Protein AF-A0A2M7SH55-F1 (afdb_monomer)

pLDDT: mean 82.45, std 16.25, range [30.27, 95.44]

Structure (mmCIF, N/CA/C/O backbone):
data_AF-A0A2M7SH55-F1
#
_entry.id   AF-A0A2M7SH55-F1
#
loop_
_atom_site.group_PDB
_atom_site.id
_atom_site.type_symbol
_atom_site.label_atom_id
_atom_site.label_alt_id
_atom_site.label_comp_id
_atom_site.label_asym_id
_atom_site.label_entity_id
_atom_site.label_seq_id
_atom_site.pdbx_PDB_ins_code
_atom_site.Cartn_x
_atom_site.Cartn_y
_atom_site.Cartn_z
_atom_site.occupancy
_atom_site.B_iso_or_equiv
_atom_site.auth_seq_id
_atom_site.auth_comp_id
_atom_site.auth_asym_id
_atom_site.auth_atom_id
_atom_site.pdbx_PDB_model_num
ATOM 1 N N . MET A 1 1 ? -9.310 -33.642 50.044 1.00 36.56 1 MET A N 1
ATOM 2 C CA . MET A 1 1 ? -9.349 -32.184 49.790 1.00 36.56 1 MET A CA 1
ATOM 3 C C . MET A 1 1 ? -8.005 -31.743 49.228 1.00 36.56 1 MET A C 1
ATOM 5 O O . MET A 1 1 ? -7.035 -31.674 49.963 1.00 36.56 1 MET A O 1
ATOM 9 N N . CYS A 1 2 ? -7.938 -31.497 47.921 1.00 30.27 2 CYS A N 1
ATOM 10 C CA . CYS A 1 2 ? -6.852 -30.759 47.280 1.00 30.27 2 CYS A CA 1
ATOM 11 C C . CYS A 1 2 ? -7.523 -29.904 46.197 1.00 30.27 2 CYS A C 1
ATOM 13 O O . CYS A 1 2 ? -7.893 -30.395 45.134 1.00 30.27 2 CYS A O 1
ATOM 15 N N . LEU A 1 3 ? -7.835 -28.656 46.540 1.00 42.97 3 LEU A N 1
ATOM 16 C CA . LEU A 1 3 ? -8.410 -27.680 45.621 1.00 42.97 3 LEU A CA 1
ATOM 17 C C . LEU A 1 3 ? -7.267 -27.058 44.821 1.00 42.97 3 LEU A C 1
ATOM 19 O O . LEU A 1 3 ? -6.453 -26.342 45.395 1.00 42.97 3 LEU A O 1
ATOM 23 N N . ARG A 1 4 ? -7.223 -27.291 43.507 1.00 37.03 4 ARG A N 1
ATOM 24 C CA . ARG A 1 4 ? -6.492 -26.434 42.560 1.00 37.03 4 ARG A CA 1
ATOM 25 C C . ARG A 1 4 ? -7.191 -26.430 41.200 1.00 37.03 4 ARG A C 1
ATOM 27 O O . ARG A 1 4 ? -7.006 -27.303 40.365 1.00 37.03 4 ARG A O 1
ATOM 34 N N . THR A 1 5 ? -8.067 -25.436 41.069 1.00 35.59 5 THR A N 1
ATOM 35 C CA . THR A 1 5 ? -8.401 -24.668 39.860 1.00 35.59 5 THR A CA 1
ATOM 36 C C . THR A 1 5 ? -8.504 -25.425 38.530 1.00 35.59 5 THR A C 1
ATOM 38 O O . THR A 1 5 ? -7.515 -25.656 37.840 1.00 35.59 5 THR A O 1
ATOM 41 N N . ARG A 1 6 ? -9.753 -25.646 38.097 1.00 40.59 6 ARG A N 1
ATOM 42 C CA . ARG A 1 6 ? -10.126 -25.748 36.679 1.00 40.59 6 ARG A CA 1
ATOM 43 C C . ARG A 1 6 ? -9.674 -24.478 35.944 1.00 40.59 6 ARG A C 1
ATOM 45 O O . ARG A 1 6 ? -10.372 -23.469 35.982 1.00 40.59 6 ARG A O 1
ATOM 52 N N . SER A 1 7 ? -8.564 -24.526 35.222 1.00 38.50 7 SER A N 1
ATOM 53 C CA . SER A 1 7 ? -8.345 -23.649 34.070 1.00 38.50 7 SER A CA 1
ATOM 54 C C . SER A 1 7 ? -8.077 -24.534 32.855 1.00 38.50 7 SER A C 1
ATOM 56 O O . SER A 1 7 ? -7.267 -25.454 32.887 1.00 38.50 7 SER A O 1
ATOM 58 N N . ARG A 1 8 ? -8.913 -24.337 31.832 1.00 39.75 8 ARG A N 1
ATOM 59 C CA . ARG A 1 8 ? -9.089 -25.195 30.652 1.00 39.75 8 ARG A CA 1
ATOM 60 C C . ARG A 1 8 ? -7.743 -25.584 30.017 1.00 39.75 8 ARG A C 1
ATOM 62 O O . ARG A 1 8 ? -6.917 -24.691 29.824 1.00 39.75 8 ARG A O 1
ATOM 69 N N . PRO A 1 9 ? -7.538 -26.853 29.619 1.00 44.56 9 PRO A N 1
ATOM 70 C CA . PRO A 1 9 ? -6.351 -27.221 28.864 1.00 44.56 9 PRO A CA 1
ATOM 71 C C . PRO A 1 9 ? -6.351 -26.440 27.545 1.00 44.56 9 PRO A C 1
ATOM 73 O O . PRO A 1 9 ? -7.321 -26.466 26.783 1.00 44.56 9 PRO A O 1
ATOM 76 N N . SER A 1 10 ? -5.269 -25.700 27.299 1.00 49.38 10 SER A N 1
ATOM 77 C CA . SER A 1 10 ? -4.931 -25.176 25.978 1.00 49.38 10 SER A CA 1
ATOM 78 C C . SER A 1 10 ? -5.038 -26.320 24.972 1.00 49.38 10 SER A C 1
ATOM 80 O O . SER A 1 10 ? -4.441 -27.371 25.203 1.00 49.38 10 SER A O 1
ATOM 82 N N . ARG A 1 11 ? -5.828 -26.144 23.903 1.00 52.72 11 ARG A N 1
ATOM 83 C CA . ARG A 1 11 ? -6.035 -27.170 22.869 1.00 52.72 11 ARG A CA 1
ATOM 84 C C . ARG A 1 11 ? -4.679 -27.727 22.437 1.00 52.72 11 ARG A C 1
ATOM 86 O O . ARG A 1 11 ? -3.828 -26.977 21.968 1.00 52.72 11 ARG A O 1
ATOM 93 N N . VAL A 1 12 ? -4.488 -29.027 22.636 1.00 54.91 12 VAL A N 1
ATOM 94 C CA . VAL A 1 12 ? -3.338 -29.772 22.122 1.00 54.91 12 VAL A CA 1
ATOM 95 C C . VAL A 1 12 ? -3.261 -29.570 20.604 1.00 54.91 12 VAL A C 1
ATOM 97 O O . VAL A 1 12 ? -4.286 -29.710 19.930 1.00 54.91 12 VAL A O 1
ATOM 100 N N . PRO A 1 13 ? -2.096 -29.209 20.042 1.00 55.16 13 PRO A N 1
ATOM 101 C CA . PRO A 1 13 ? -1.964 -29.094 18.601 1.00 55.16 13 PRO A CA 1
ATOM 102 C C . PRO A 1 13 ? -2.069 -30.487 17.967 1.00 55.16 13 PRO A C 1
ATOM 104 O O . PRO A 1 13 ? -1.532 -31.464 18.487 1.00 55.16 13 PRO A O 1
ATOM 107 N N . ILE A 1 14 ? -2.713 -30.558 16.799 1.00 58.84 14 ILE A N 1
ATOM 108 C CA . ILE A 1 14 ? -2.975 -31.792 16.028 1.00 58.84 14 ILE A CA 1
ATOM 109 C C . ILE A 1 14 ? -1.678 -32.570 15.696 1.00 58.84 14 ILE A C 1
ATOM 111 O O . ILE A 1 14 ? -1.718 -33.757 15.403 1.00 58.84 14 ILE A O 1
ATOM 115 N N . CYS A 1 15 ? -0.507 -31.930 15.801 1.00 70.81 15 CYS A N 1
ATOM 116 C CA . CYS A 1 15 ? 0.806 -32.508 15.501 1.00 70.81 15 CYS A CA 1
ATOM 117 C C . CYS A 1 15 ? 1.544 -33.163 16.691 1.00 70.81 15 CYS A C 1
ATOM 119 O O . CYS A 1 15 ? 2.726 -33.470 16.559 1.00 70.81 15 CYS A O 1
ATOM 121 N N . GLY A 1 16 ? 0.914 -33.334 17.862 1.00 67.44 16 GLY A N 1
ATOM 122 C CA . GLY A 1 16 ? 1.525 -34.030 19.011 1.00 67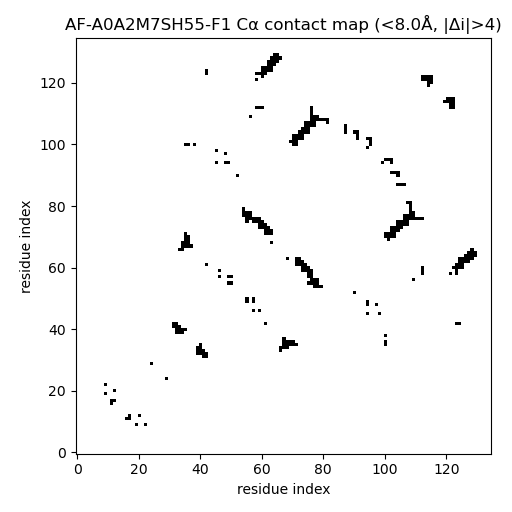.44 16 GLY A CA 1
ATOM 123 C C . GLY A 1 16 ? 2.635 -33.258 19.744 1.00 67.44 16 GLY A C 1
ATOM 124 O O . GLY A 1 16 ? 3.272 -33.791 20.649 1.00 67.44 16 GLY A O 1
ATOM 125 N N . ARG A 1 17 ? 2.871 -31.988 19.391 1.00 72.19 17 ARG A N 1
ATOM 126 C CA . ARG A 1 17 ? 3.844 -31.125 20.081 1.00 72.19 17 ARG A CA 1
ATOM 127 C C . ARG A 1 17 ? 3.287 -30.639 21.425 1.00 72.19 17 ARG A C 1
ATOM 129 O O . ARG A 1 17 ? 2.194 -30.089 21.484 1.00 72.19 17 ARG A O 1
ATOM 136 N N . THR A 1 18 ? 4.072 -30.752 22.495 1.00 69.19 18 THR A N 1
ATOM 137 C CA . THR A 1 18 ? 3.731 -30.304 23.866 1.00 69.19 18 THR A CA 1
ATOM 138 C C . THR A 1 18 ? 4.062 -28.829 24.142 1.00 69.19 18 THR A C 1
ATOM 140 O O . THR A 1 18 ? 4.070 -28.380 25.288 1.00 69.19 18 THR A O 1
ATOM 143 N N . LEU A 1 19 ? 4.341 -28.048 23.095 1.00 68.38 19 LEU A N 1
ATOM 144 C CA . LEU A 1 19 ? 4.682 -26.630 23.204 1.00 68.38 19 LEU A CA 1
ATOM 145 C C . LEU A 1 19 ? 3.428 -25.789 23.471 1.00 68.38 19 LEU A C 1
ATOM 147 O O . LEU A 1 19 ? 2.365 -26.032 22.896 1.00 68.38 19 LEU A O 1
ATOM 151 N N . LYS A 1 20 ? 3.565 -24.744 24.295 1.00 64.25 20 LYS A N 1
ATOM 152 C CA . LYS A 1 20 ? 2.529 -23.714 24.427 1.00 64.25 20 LYS A CA 1
ATOM 153 C C . LYS A 1 20 ? 2.405 -22.969 23.098 1.00 64.25 20 LYS A C 1
ATOM 155 O O . LYS A 1 20 ? 3.327 -22.267 22.693 1.00 64.25 20 LYS A O 1
ATOM 160 N N . THR A 1 21 ? 1.265 -23.094 22.434 1.00 63.53 21 THR A N 1
ATOM 161 C CA . THR A 1 21 ? 0.904 -22.234 21.304 1.00 63.53 21 THR A CA 1
ATOM 162 C C . THR A 1 21 ? 0.475 -20.865 21.818 1.00 63.53 21 THR A C 1
ATOM 164 O O . THR A 1 21 ? -0.159 -20.765 22.872 1.00 63.53 21 THR A O 1
ATOM 167 N N . TRP A 1 22 ? 0.780 -19.803 21.075 1.00 62.88 22 TRP A N 1
ATOM 168 C CA . TRP A 1 22 ? 0.240 -18.479 21.375 1.00 62.88 22 TRP A CA 1
ATOM 169 C C . TRP A 1 22 ? -1.291 -18.529 21.345 1.00 62.88 22 TRP A C 1
ATOM 171 O O . TRP A 1 22 ? -1.895 -18.827 20.322 1.00 62.88 22 TRP A O 1
ATOM 181 N N . LEU A 1 23 ? -1.916 -18.267 22.495 1.00 66.19 23 LEU A N 1
ATOM 182 C CA . LEU A 1 23 ? -3.376 -18.244 22.643 1.00 66.19 23 LEU A CA 1
ATOM 183 C C . LEU A 1 23 ? -3.979 -16.879 22.285 1.00 66.19 23 LEU A C 1
ATOM 185 O O . LEU A 1 23 ? -5.197 -16.751 22.201 1.00 66.19 23 LEU A O 1
ATOM 189 N N . LYS A 1 24 ? -3.136 -15.853 22.131 1.00 63.88 24 LYS A N 1
ATOM 190 C CA . LYS A 1 24 ? -3.526 -14.475 21.830 1.00 63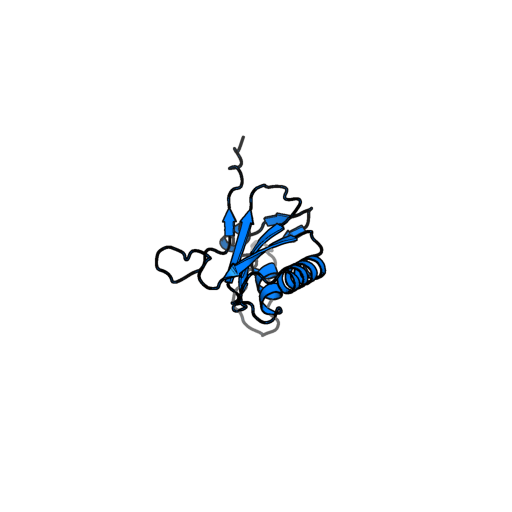.88 24 LYS A CA 1
ATOM 191 C C . LYS A 1 24 ? -2.669 -13.934 20.682 1.00 63.88 24 LYS A C 1
ATOM 193 O O . LYS A 1 24 ? -1.491 -14.295 20.614 1.00 63.88 24 LYS A O 1
ATOM 198 N N . PRO A 1 25 ? -3.223 -13.071 19.816 1.00 65.06 25 PRO A N 1
ATOM 199 C CA . PRO A 1 25 ? -2.445 -12.385 18.794 1.00 65.06 25 PRO A CA 1
ATOM 200 C C . PRO A 1 25 ? -1.361 -11.504 19.426 1.00 65.06 25 PRO A C 1
ATOM 202 O O . PRO A 1 25 ? -1.521 -10.971 20.527 1.00 65.06 25 PRO A O 1
ATOM 205 N N . ILE A 1 26 ? -0.230 -11.381 18.730 1.00 72.06 26 ILE A N 1
ATOM 206 C CA . ILE A 1 26 ? 0.935 -10.633 19.206 1.00 72.06 26 ILE A CA 1
ATOM 207 C C . ILE A 1 26 ? 0.573 -9.137 19.204 1.00 72.06 26 ILE A C 1
ATOM 209 O O . ILE A 1 26 ? 0.289 -8.592 18.135 1.00 72.06 26 ILE A O 1
ATOM 213 N N . PRO A 1 27 ? 0.611 -8.445 20.360 1.00 70.94 27 PRO A N 1
ATOM 214 C CA . PRO A 1 27 ? 0.073 -7.090 20.505 1.00 70.94 27 PRO A CA 1
ATOM 215 C C . PRO A 1 27 ? 0.768 -6.049 19.625 1.00 70.94 27 PRO A C 1
ATOM 217 O O . PRO A 1 27 ? 0.175 -5.025 19.315 1.00 70.94 27 PRO A O 1
ATOM 220 N N . GLY A 1 28 ? 2.009 -6.309 19.198 1.00 72.75 28 GLY A N 1
ATOM 221 C CA . GLY A 1 28 ? 2.711 -5.453 18.242 1.00 72.75 28 GLY A CA 1
ATOM 222 C C . GLY A 1 28 ? 2.009 -5.386 16.886 1.00 72.75 28 GLY A C 1
ATOM 223 O O . GLY A 1 28 ? 1.811 -4.294 16.376 1.00 72.75 28 GLY A O 1
ATOM 224 N N . ARG A 1 29 ? 1.560 -6.531 16.356 1.00 73.62 29 ARG A N 1
ATOM 225 C CA . ARG A 1 29 ? 0.906 -6.618 15.042 1.00 73.62 29 ARG A CA 1
ATOM 226 C C . ARG A 1 29 ? -0.533 -6.098 15.071 1.00 73.62 29 ARG A C 1
ATOM 228 O O . ARG A 1 29 ? -1.021 -5.604 14.070 1.00 73.62 29 ARG A O 1
ATOM 235 N N . LEU A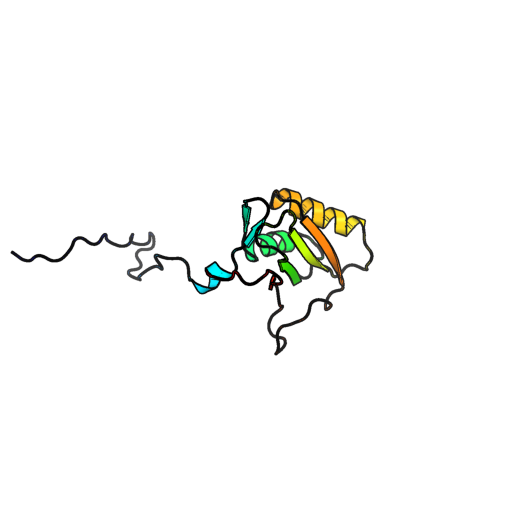 1 30 ? -1.186 -6.127 16.234 1.00 79.12 30 LEU A N 1
ATOM 236 C CA . LEU A 1 30 ? -2.514 -5.527 16.406 1.00 79.12 30 LEU A CA 1
ATOM 237 C C . LEU A 1 30 ? -2.518 -4.004 16.189 1.00 79.12 30 LEU A C 1
ATOM 239 O O . LEU A 1 30 ? -3.566 -3.444 15.896 1.00 79.12 30 LEU A O 1
ATOM 243 N N . LYS A 1 31 ? -1.369 -3.329 16.330 1.00 80.69 31 LYS A N 1
ATOM 244 C CA . LYS A 1 31 ? -1.259 -1.877 16.106 1.00 80.69 31 LYS A CA 1
ATOM 245 C C . LYS A 1 31 ? -1.347 -1.488 14.633 1.00 80.69 31 LYS A C 1
ATOM 247 O O . LYS A 1 31 ? -1.685 -0.347 14.341 1.00 80.69 31 LYS A O 1
ATOM 252 N N . ASP A 1 32 ? -1.043 -2.426 13.740 1.00 84.50 32 ASP A N 1
ATOM 253 C CA . ASP A 1 32 ? -1.029 -2.201 12.295 1.00 84.50 32 ASP A CA 1
ATOM 254 C C . ASP A 1 32 ? -2.428 -2.343 11.675 1.00 84.50 32 ASP A C 1
ATOM 256 O O . ASP A 1 32 ? -2.590 -2.141 10.477 1.00 84.50 32 ASP A O 1
ATOM 260 N N . ILE A 1 33 ? -3.434 -2.711 12.475 1.00 89.25 33 ILE A N 1
ATOM 261 C CA . ILE A 1 33 ? -4.819 -2.858 12.033 1.00 89.25 33 ILE A CA 1
ATOM 262 C C . ILE A 1 33 ? -5.430 -1.472 11.785 1.00 89.25 33 ILE A C 1
ATOM 264 O O . ILE A 1 33 ? -5.349 -0.574 12.632 1.00 89.25 33 ILE A O 1
ATOM 268 N N . PHE A 1 34 ? -6.072 -1.303 10.631 1.00 91.69 34 PHE A N 1
ATOM 269 C CA . PHE A 1 34 ? -6.813 -0.095 10.266 1.00 91.69 34 PHE A CA 1
ATOM 270 C C . PHE A 1 34 ? -8.194 -0.448 9.700 1.00 91.69 34 PHE A C 1
ATOM 272 O O . PHE A 1 34 ? -8.461 -1.599 9.357 1.00 91.69 34 PHE A O 1
ATOM 279 N N . ASN A 1 35 ? -9.094 0.537 9.650 1.00 91.69 35 ASN A N 1
ATOM 280 C CA . ASN A 1 35 ? -10.462 0.354 9.179 1.00 91.69 35 ASN A CA 1
ATOM 281 C C . ASN A 1 35 ? -10.748 1.267 7.983 1.00 91.69 35 ASN A C 1
ATOM 283 O O . ASN A 1 35 ? -10.428 2.454 8.025 1.00 91.69 35 ASN A O 1
ATOM 287 N N . VAL A 1 36 ? -11.359 0.708 6.938 1.00 92.69 36 VAL A N 1
ATOM 288 C CA . VAL A 1 36 ? -11.849 1.454 5.772 1.00 92.69 36 VAL A CA 1
ATOM 289 C C . VAL A 1 36 ? -13.282 1.018 5.500 1.00 92.69 36 VAL A C 1
ATOM 291 O O . VAL A 1 36 ? -13.537 -0.170 5.305 1.00 92.69 36 VAL A O 1
ATOM 294 N N . LYS A 1 37 ? -14.234 1.958 5.512 1.00 91.31 37 LYS A N 1
ATOM 295 C CA . LYS A 1 37 ? -15.679 1.688 5.348 1.00 91.31 37 LYS A CA 1
ATOM 296 C C . LYS A 1 37 ? -16.210 0.521 6.199 1.00 91.31 37 LYS A C 1
ATOM 298 O O . LYS A 1 37 ? -17.019 -0.283 5.741 1.00 91.31 37 LYS A O 1
ATOM 303 N N . GLY A 1 38 ? -15.755 0.400 7.443 1.00 89.44 38 GLY A N 1
ATOM 304 C CA . GLY A 1 38 ? -16.177 -0.670 8.348 1.00 89.44 38 GLY A CA 1
ATOM 305 C C . GLY A 1 38 ? -15.449 -2.003 8.144 1.00 89.44 38 GLY A C 1
ATOM 306 O O . GLY A 1 38 ? -15.631 -2.901 8.964 1.00 89.44 38 GLY A O 1
ATOM 307 N N . LYS A 1 39 ? -14.582 -2.136 7.130 1.00 91.75 39 LYS A N 1
ATOM 308 C CA . LYS A 1 39 ? -13.746 -3.324 6.908 1.00 91.75 39 LYS A CA 1
ATOM 309 C C . LYS A 1 39 ? -12.417 -3.179 7.647 1.00 91.75 39 LYS A C 1
ATOM 311 O O . LYS A 1 39 ? -11.682 -2.217 7.437 1.00 91.75 39 LYS A O 1
ATOM 316 N N . GLU A 1 40 ? -12.128 -4.134 8.525 1.00 91.62 40 GLU A N 1
ATOM 317 C CA . GLU A 1 40 ? -10.853 -4.231 9.238 1.00 91.62 40 GLU A CA 1
ATOM 318 C C . GLU A 1 40 ? -9.798 -4.875 8.328 1.00 91.62 40 GLU A C 1
ATOM 320 O O . GLU A 1 40 ? -10.037 -5.950 7.778 1.00 91.62 40 GLU A O 1
ATOM 325 N N . LEU A 1 41 ? -8.656 -4.208 8.149 1.00 92.56 41 LEU A N 1
ATOM 326 C CA . LEU A 1 41 ? -7.591 -4.617 7.234 1.00 92.56 41 LEU A CA 1
ATOM 327 C C . LEU A 1 41 ? -6.215 -4.525 7.894 1.00 92.56 41 LEU A C 1
ATOM 329 O O . LEU A 1 41 ? -5.971 -3.713 8.795 1.00 92.56 41 LEU A O 1
ATOM 333 N N . MET A 1 42 ? -5.293 -5.344 7.394 1.00 92.06 42 MET A N 1
ATOM 334 C CA . MET A 1 42 ? -3.872 -5.287 7.706 1.00 92.06 42 MET A CA 1
ATOM 335 C C . MET A 1 42 ? -3.047 -4.925 6.464 1.00 92.06 42 MET A C 1
ATOM 337 O O . MET A 1 42 ? -3.423 -5.269 5.344 1.00 92.06 42 MET A O 1
ATOM 341 N N . PRO A 1 43 ? -1.848 -4.332 6.630 1.00 91.69 43 PRO A N 1
ATOM 342 C CA . PRO A 1 43 ? -0.951 -4.066 5.507 1.00 91.69 43 PRO A CA 1
ATOM 343 C C . PRO A 1 43 ? -0.614 -5.320 4.693 1.00 91.69 43 PRO A C 1
ATOM 345 O O . PRO A 1 43 ? -0.399 -5.222 3.490 1.00 91.69 43 PRO A O 1
ATOM 348 N N . TRP A 1 44 ? -0.595 -6.489 5.344 1.00 90.69 44 TRP A N 1
ATOM 349 C CA . TRP A 1 44 ? -0.375 -7.781 4.694 1.00 90.69 44 TRP A CA 1
ATOM 350 C C . TRP A 1 44 ? -1.468 -8.132 3.678 1.00 90.69 44 TRP A C 1
ATOM 352 O O . TRP A 1 44 ? -1.155 -8.675 2.626 1.00 90.69 44 TRP A O 1
ATOM 362 N N . ASP A 1 45 ? -2.731 -7.800 3.953 1.00 92.62 45 ASP A N 1
ATOM 363 C CA . ASP A 1 45 ? -3.840 -8.127 3.046 1.00 92.62 45 ASP A CA 1
ATOM 364 C C . ASP A 1 45 ? -3.671 -7.408 1.703 1.00 92.62 45 ASP A C 1
ATOM 366 O O . ASP A 1 45 ? -3.908 -7.978 0.641 1.00 92.62 45 ASP A O 1
ATOM 370 N N . VAL A 1 46 ? -3.171 -6.172 1.755 1.00 93.44 46 VAL A N 1
ATOM 371 C CA . VAL A 1 46 ? -2.833 -5.379 0.572 1.00 93.44 46 VAL A CA 1
ATOM 372 C C . VAL A 1 46 ? -1.584 -5.925 -0.127 1.00 93.44 46 VAL A C 1
ATOM 374 O O . VAL A 1 46 ? -1.562 -6.023 -1.349 1.00 93.44 46 VAL A O 1
ATOM 377 N N . GLU A 1 47 ? -0.562 -6.323 0.634 1.00 93.50 47 GLU A N 1
ATOM 378 C CA . GLU A 1 47 ? 0.688 -6.883 0.099 1.00 93.50 47 GLU A CA 1
ATOM 379 C C . GLU A 1 47 ? 0.461 -8.143 -0.735 1.00 93.50 47 GLU A C 1
ATOM 381 O O . GLU A 1 47 ? 1.030 -8.273 -1.816 1.00 93.50 47 GLU A O 1
ATOM 386 N N . VAL A 1 48 ? -0.393 -9.048 -0.251 1.00 93.75 48 VAL A N 1
ATOM 387 C CA . VAL A 1 48 ? -0.747 -10.285 -0.960 1.00 93.75 48 VAL A CA 1
ATOM 388 C C . VAL A 1 48 ? -1.355 -9.964 -2.323 1.00 93.75 48 VAL A C 1
ATOM 390 O O . VAL A 1 48 ? -0.964 -10.557 -3.321 1.00 93.75 48 VAL A O 1
ATOM 393 N N . ILE A 1 49 ? -2.269 -8.993 -2.380 1.00 94.38 49 ILE A N 1
ATOM 394 C CA . ILE A 1 49 ? -2.949 -8.628 -3.627 1.00 94.38 49 ILE A CA 1
ATOM 395 C C . ILE A 1 49 ? -1.992 -7.923 -4.585 1.00 94.38 49 ILE A C 1
ATOM 397 O O . ILE A 1 49 ? -2.003 -8.223 -5.773 1.00 94.38 49 ILE A O 1
ATOM 401 N N . ILE A 1 50 ? -1.148 -7.015 -4.088 1.00 93.69 50 ILE A N 1
ATOM 402 C CA . ILE A 1 50 ? -0.132 -6.350 -4.916 1.00 93.69 50 ILE A CA 1
ATOM 403 C C . ILE A 1 50 ? 0.832 -7.381 -5.510 1.00 93.69 50 ILE A C 1
ATOM 405 O O . ILE A 1 50 ? 1.209 -7.250 -6.670 1.00 93.69 50 ILE A O 1
ATOM 409 N N . GLY A 1 51 ? 1.184 -8.423 -4.753 1.00 92.12 51 GLY A N 1
ATOM 410 C CA . GLY A 1 51 ? 2.054 -9.490 -5.240 1.00 92.12 51 GLY A CA 1
ATOM 411 C C . GLY A 1 51 ? 1.463 -10.383 -6.324 1.00 92.12 51 GLY A C 1
ATOM 412 O O . GLY A 1 51 ? 2.229 -10.989 -7.069 1.00 92.12 51 GLY A O 1
ATOM 413 N N . ASP A 1 52 ? 0.140 -10.414 -6.464 1.00 92.44 52 ASP A N 1
ATOM 414 C CA . ASP A 1 52 ? -0.526 -11.105 -7.571 1.00 92.44 52 ASP A CA 1
ATOM 415 C C . ASP A 1 52 ? -0.525 -10.271 -8.869 1.00 92.44 52 ASP A C 1
ATOM 417 O O . ASP A 1 52 ? -0.770 -10.812 -9.950 1.00 92.44 52 ASP A O 1
ATOM 421 N N . ILE A 1 53 ? -0.265 -8.959 -8.790 1.00 90.94 53 ILE A N 1
ATOM 422 C CA . ILE A 1 53 ? -0.285 -8.057 -9.947 1.00 90.94 53 ILE A CA 1
ATOM 423 C C . ILE A 1 53 ? 1.083 -8.092 -10.654 1.00 90.94 53 ILE A C 1
ATOM 425 O O . ILE A 1 53 ? 2.108 -7.818 -10.016 1.00 90.94 53 ILE A O 1
ATOM 429 N N . PRO A 1 54 ? 1.129 -8.379 -11.972 1.00 89.50 54 PRO A N 1
ATOM 430 C CA . PRO A 1 54 ? 2.380 -8.415 -12.726 1.00 89.50 54 PRO A CA 1
ATOM 431 C C . PRO A 1 54 ? 3.023 -7.026 -12.799 1.00 89.50 54 PRO A C 1
ATOM 433 O O . PRO A 1 54 ? 2.326 -6.024 -12.812 1.00 89.50 54 PRO A O 1
ATOM 436 N N . ASP A 1 55 ? 4.351 -6.964 -12.908 1.00 89.06 55 ASP A N 1
ATOM 437 C CA . ASP A 1 55 ? 5.132 -5.722 -13.077 1.00 89.06 55 ASP A CA 1
ATOM 438 C C . ASP A 1 55 ? 5.119 -4.737 -11.887 1.00 89.06 55 ASP A C 1
ATOM 440 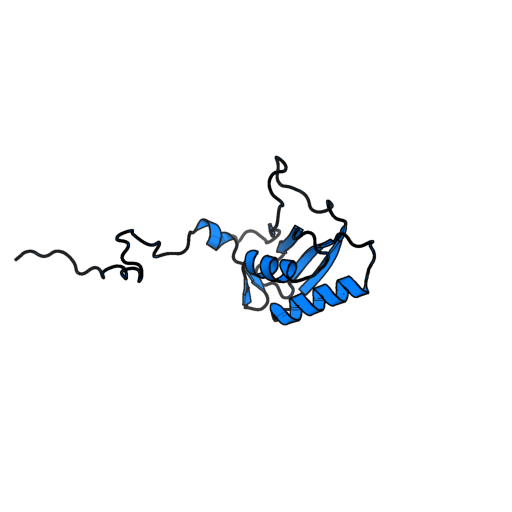O O . ASP A 1 55 ? 5.552 -3.579 -12.007 1.00 89.06 55 ASP A O 1
ATOM 444 N N . THR A 1 56 ? 4.670 -5.189 -10.715 1.00 90.00 56 THR A N 1
ATOM 445 C CA . THR A 1 56 ? 4.881 -4.494 -9.438 1.00 90.00 56 THR A CA 1
ATOM 446 C C . THR A 1 56 ? 6.224 -4.893 -8.819 1.00 90.00 56 THR A C 1
ATOM 448 O O . THR A 1 56 ? 6.714 -6.007 -9.006 1.00 90.00 56 THR A O 1
ATOM 451 N N . THR A 1 57 ? 6.850 -3.992 -8.060 1.00 88.25 57 THR A N 1
ATOM 452 C CA . THR A 1 57 ? 8.090 -4.304 -7.315 1.00 88.25 57 THR A CA 1
ATOM 453 C C . THR A 1 57 ? 7.820 -4.856 -5.911 1.00 88.25 57 THR A C 1
ATOM 455 O O . THR A 1 57 ? 8.757 -4.996 -5.128 1.00 88.25 57 THR A O 1
ATOM 458 N N . LEU A 1 58 ? 6.554 -5.140 -5.564 1.00 90.56 58 LEU A N 1
ATOM 459 C CA . LEU A 1 58 ? 6.065 -5.433 -4.200 1.00 90.56 58 LEU A CA 1
ATOM 460 C C . LEU A 1 58 ? 6.249 -4.286 -3.192 1.00 90.56 58 LEU A C 1
ATOM 462 O O . LEU A 1 58 ? 5.912 -4.422 -2.013 1.00 90.56 58 LEU A O 1
ATOM 466 N N . ILE A 1 59 ? 6.782 -3.150 -3.636 1.00 92.25 59 ILE A N 1
ATOM 467 C CA . ILE A 1 59 ? 7.002 -1.972 -2.811 1.00 92.25 59 ILE A CA 1
ATOM 468 C C . ILE A 1 59 ? 5.762 -1.087 -2.923 1.00 92.25 59 ILE A C 1
ATOM 470 O O . ILE A 1 59 ? 5.344 -0.686 -4.009 1.00 92.25 59 ILE A O 1
ATOM 474 N N . TYR A 1 60 ? 5.158 -0.797 -1.775 1.00 94.50 60 TYR A N 1
ATOM 475 C CA . TYR A 1 60 ? 3.962 0.027 -1.679 1.00 94.50 60 TYR A CA 1
ATOM 476 C C . TYR A 1 60 ? 3.966 0.841 -0.389 1.00 94.50 60 TYR A C 1
ATOM 478 O O . TYR A 1 60 ? 4.689 0.536 0.567 1.00 94.50 60 TYR A O 1
ATOM 486 N N . GLN A 1 61 ? 3.136 1.876 -0.370 1.00 94.81 61 GLN A N 1
ATOM 487 C CA . GLN A 1 61 ? 2.930 2.733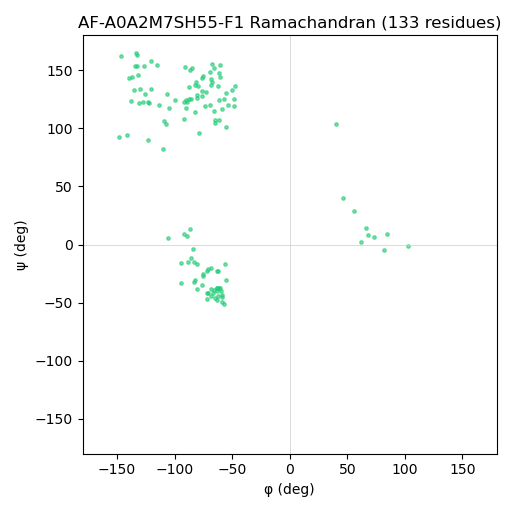 0.782 1.00 94.81 61 GLN A CA 1
ATOM 488 C C . GLN A 1 61 ? 1.446 3.053 0.943 1.00 94.81 61 GLN A C 1
ATOM 490 O O . GLN A 1 61 ? 0.806 3.584 0.040 1.00 94.81 61 GLN A O 1
ATOM 495 N N . LEU A 1 62 ? 0.925 2.724 2.117 1.00 94.50 62 LEU A N 1
ATOM 496 C CA . LEU A 1 62 ? -0.401 3.069 2.607 1.00 94.50 62 LEU A CA 1
ATOM 497 C C . LEU A 1 62 ? -0.345 4.425 3.298 1.00 94.50 62 LEU A C 1
ATOM 499 O O . LEU A 1 62 ? 0.548 4.661 4.121 1.00 94.50 62 LEU A O 1
ATOM 503 N N . ILE A 1 63 ? -1.322 5.275 3.015 1.00 93.44 63 ILE A N 1
ATOM 504 C CA . ILE A 1 63 ? -1.482 6.568 3.676 1.00 93.44 63 ILE A CA 1
ATOM 505 C C . ILE A 1 63 ? -2.772 6.503 4.490 1.00 93.44 63 ILE A C 1
ATOM 507 O O . ILE A 1 63 ? -3.843 6.224 3.959 1.00 93.44 63 ILE A O 1
ATOM 511 N N . LEU A 1 64 ? -2.651 6.681 5.807 1.00 92.69 64 LEU A N 1
ATOM 512 C CA . LEU A 1 64 ? -3.788 6.688 6.725 1.00 92.69 64 LEU A CA 1
ATOM 513 C C . LEU A 1 64 ? -4.025 8.120 7.203 1.00 92.69 64 LEU A C 1
ATOM 515 O O . LEU A 1 64 ? -3.284 8.603 8.059 1.00 92.69 64 LEU A O 1
ATOM 519 N N . ASP A 1 65 ? -5.044 8.795 6.676 1.00 89.88 65 ASP A N 1
ATOM 520 C CA . ASP A 1 65 ? -5.323 10.197 7.026 1.00 89.88 65 ASP A CA 1
ATOM 521 C C . ASP A 1 65 ? -6.346 10.359 8.155 1.00 89.88 65 ASP A C 1
ATOM 523 O O . ASP A 1 65 ? -6.250 11.285 8.958 1.00 89.88 65 ASP A O 1
ATOM 527 N N . SER A 1 66 ? -7.325 9.457 8.255 1.00 89.25 66 SER A N 1
ATOM 528 C CA . SER A 1 66 ? -8.425 9.536 9.231 1.00 89.25 66 SER A CA 1
ATOM 529 C C . SER A 1 66 ? -8.672 8.202 9.937 1.00 89.25 66 SER A C 1
ATOM 531 O O . SER A 1 66 ? -8.171 7.161 9.523 1.00 89.25 66 SER A O 1
ATOM 533 N N . TRP A 1 67 ? -9.412 8.225 11.051 1.00 86.38 67 TRP A N 1
ATOM 534 C CA . TRP A 1 67 ? -9.809 6.995 11.753 1.00 86.38 67 TRP A CA 1
ATOM 535 C C . TRP A 1 67 ? -10.948 6.260 11.043 1.00 86.38 67 TRP A C 1
ATOM 537 O O . TRP A 1 67 ? -10.939 5.033 11.024 1.00 86.38 67 TRP A O 1
ATOM 547 N N . ASP A 1 68 ? -11.866 7.013 10.436 1.00 86.62 68 ASP A N 1
ATOM 548 C CA . ASP A 1 68 ? -12.985 6.511 9.641 1.00 86.62 68 ASP A CA 1
ATOM 549 C C . ASP A 1 68 ? -12.732 6.850 8.168 1.00 86.62 68 ASP A C 1
ATOM 551 O O . ASP A 1 68 ? -13.172 7.878 7.657 1.00 86.62 68 ASP A O 1
ATOM 555 N N . MET A 1 69 ? -11.930 6.023 7.496 1.00 89.50 69 MET A N 1
ATOM 556 C CA . MET A 1 69 ? -11.568 6.250 6.096 1.00 89.50 69 MET A CA 1
ATOM 557 C C . MET A 1 69 ? -12.682 5.771 5.167 1.00 89.50 69 MET A C 1
ATOM 559 O O . MET A 1 69 ? -13.126 4.622 5.245 1.00 89.50 69 MET A O 1
ATOM 563 N N . GLU A 1 70 ? -13.103 6.633 4.245 1.00 90.81 70 GLU A N 1
ATOM 564 C CA . GLU A 1 70 ? -14.026 6.247 3.176 1.00 90.81 70 GLU A CA 1
ATOM 565 C C . GLU A 1 70 ? -13.312 5.567 2.008 1.00 90.81 70 GLU A C 1
ATOM 567 O O . GLU A 1 70 ? -13.905 4.720 1.348 1.00 90.81 70 GLU A O 1
ATOM 572 N N . MET A 1 71 ? -12.057 5.926 1.747 1.00 92.88 71 MET A N 1
ATOM 573 C CA . MET A 1 71 ? -11.256 5.426 0.632 1.00 92.88 71 MET A CA 1
ATOM 574 C C . MET A 1 71 ? -9.845 5.108 1.111 1.00 92.88 71 MET A C 1
ATOM 576 O O . MET A 1 71 ? -9.319 5.794 1.986 1.00 92.88 71 MET A O 1
ATOM 580 N N . LEU A 1 72 ? -9.255 4.049 0.560 1.00 94.19 72 LEU A N 1
ATOM 581 C CA . LEU A 1 72 ? -7.883 3.661 0.866 1.00 94.19 72 LEU A CA 1
ATOM 582 C C . LEU A 1 72 ? -6.907 4.346 -0.093 1.00 94.19 72 LEU A C 1
ATOM 584 O O . LEU A 1 72 ? -6.952 4.069 -1.286 1.00 94.19 72 LEU A O 1
ATOM 588 N N . GLU A 1 73 ? -6.011 5.184 0.427 1.00 95.06 73 GLU A N 1
ATOM 589 C CA . GLU A 1 73 ? -4.947 5.816 -0.359 1.00 95.06 73 GLU A CA 1
ATOM 590 C C . GLU A 1 73 ? -3.694 4.930 -0.418 1.00 95.06 73 GLU A C 1
ATOM 592 O O . GLU A 1 73 ? -3.132 4.527 0.611 1.00 95.06 73 GLU A O 1
ATOM 597 N N . LEU A 1 74 ? -3.246 4.633 -1.639 1.00 95.00 74 LEU A N 1
ATOM 598 C CA . LEU A 1 74 ? -2.143 3.721 -1.916 1.00 95.00 74 LEU A CA 1
ATOM 599 C C . LEU A 1 74 ? -1.178 4.273 -2.963 1.00 95.00 74 LEU A C 1
ATOM 601 O O . LEU A 1 74 ? -1.578 4.665 -4.055 1.00 95.00 74 LEU A O 1
ATOM 605 N N . LYS A 1 75 ? 0.121 4.190 -2.667 1.00 94.81 75 LYS A N 1
ATOM 606 C CA . LYS A 1 75 ? 1.195 4.355 -3.651 1.00 94.81 75 LYS A CA 1
ATOM 607 C C . LYS A 1 75 ? 1.819 3.004 -3.956 1.00 94.81 75 LYS A C 1
ATOM 609 O O . LYS A 1 75 ? 2.206 2.296 -3.025 1.00 94.81 75 LYS A O 1
ATOM 614 N N . VAL A 1 76 ? 1.944 2.653 -5.231 1.00 94.62 76 VAL A N 1
ATOM 615 C CA . VAL A 1 76 ? 2.509 1.366 -5.669 1.00 94.62 76 VAL A CA 1
ATOM 616 C C . VAL A 1 76 ? 3.653 1.613 -6.637 1.00 94.62 76 VAL A C 1
ATOM 618 O O . VAL A 1 76 ? 3.504 2.358 -7.605 1.00 94.62 76 VAL A O 1
ATOM 621 N N . GLU A 1 77 ? 4.795 0.979 -6.388 1.00 93.50 77 GLU A N 1
ATOM 622 C CA . GLU A 1 77 ? 5.929 1.036 -7.302 1.00 93.50 77 GLU A CA 1
ATOM 623 C C . GLU A 1 77 ? 5.796 0.031 -8.448 1.00 93.50 77 GLU A C 1
ATOM 625 O O . GLU A 1 77 ? 5.448 -1.141 -8.263 1.00 93.50 77 GLU A O 1
ATOM 630 N N . THR A 1 78 ? 6.136 0.494 -9.649 1.00 92.62 78 THR A N 1
ATOM 631 C CA . THR A 1 78 ? 6.190 -0.336 -10.852 1.00 92.62 78 THR A CA 1
ATOM 632 C C . THR A 1 78 ? 7.532 -0.230 -11.563 1.00 92.62 78 THR A C 1
ATOM 634 O O . THR A 1 78 ? 8.240 0.779 -11.482 1.00 92.62 78 THR A O 1
ATOM 637 N N . VAL A 1 79 ? 7.861 -1.295 -12.296 1.00 90.56 79 VAL A N 1
ATOM 638 C CA . VAL A 1 79 ? 8.990 -1.344 -13.236 1.00 90.56 79 VAL A CA 1
ATOM 639 C C . VAL A 1 79 ? 8.604 -0.751 -14.602 1.00 90.56 79 VAL A C 1
ATOM 641 O O . VAL A 1 79 ? 9.475 -0.439 -15.415 1.00 90.56 79 VAL A O 1
ATOM 644 N N . ARG A 1 80 ? 7.304 -0.570 -14.877 1.00 88.12 80 ARG A N 1
ATOM 645 C CA . ARG A 1 80 ? 6.815 -0.018 -16.146 1.00 88.12 80 ARG A CA 1
ATOM 646 C C . ARG A 1 80 ? 7.196 1.452 -16.323 1.00 88.12 80 ARG A C 1
ATOM 648 O O . ARG A 1 80 ? 7.395 2.204 -15.369 1.00 88.12 80 ARG A O 1
ATOM 655 N N . LYS A 1 81 ? 7.260 1.880 -17.586 1.00 87.75 81 LYS A N 1
ATOM 656 C CA . LYS A 1 81 ? 7.503 3.279 -17.943 1.00 87.75 81 LYS A CA 1
ATOM 657 C C . LYS A 1 81 ? 6.245 4.105 -17.666 1.00 87.75 81 LYS A C 1
ATOM 659 O O . LYS A 1 81 ? 5.206 3.858 -18.265 1.00 87.75 81 LYS A O 1
ATOM 664 N N . LEU A 1 82 ? 6.362 5.096 -16.787 1.00 87.88 82 LEU A N 1
ATOM 665 C CA . LEU A 1 82 ? 5.273 6.007 -16.441 1.00 87.88 82 LEU A CA 1
ATOM 666 C C . LEU A 1 82 ? 5.264 7.259 -17.337 1.00 87.88 82 LEU A C 1
ATOM 668 O O . LEU A 1 82 ? 6.329 7.669 -17.813 1.00 87.88 82 LEU A O 1
ATOM 672 N N . PRO A 1 83 ? 4.095 7.894 -17.548 1.00 86.38 83 PRO A N 1
ATOM 673 C CA . PRO A 1 83 ? 2.773 7.511 -17.037 1.00 86.38 83 PRO A CA 1
ATOM 674 C C . PRO A 1 83 ? 2.114 6.378 -17.850 1.00 86.38 83 PRO A C 1
ATOM 676 O O . PRO A 1 83 ? 2.098 6.427 -19.077 1.00 86.38 83 PRO A O 1
ATOM 679 N N . ASP A 1 84 ? 1.517 5.399 -17.161 1.00 89.00 84 ASP A N 1
ATOM 680 C CA . ASP A 1 84 ? 0.706 4.325 -17.761 1.00 89.00 84 ASP A CA 1
ATOM 681 C C . ASP A 1 84 ? -0.708 4.317 -17.136 1.00 89.00 84 ASP A C 1
ATOM 683 O O . ASP A 1 84 ? -0.950 3.669 -16.111 1.00 89.00 84 ASP A O 1
ATOM 687 N N . PRO A 1 85 ? -1.664 5.065 -17.719 1.00 90.50 85 PRO A N 1
ATOM 688 C CA . PRO A 1 85 ? -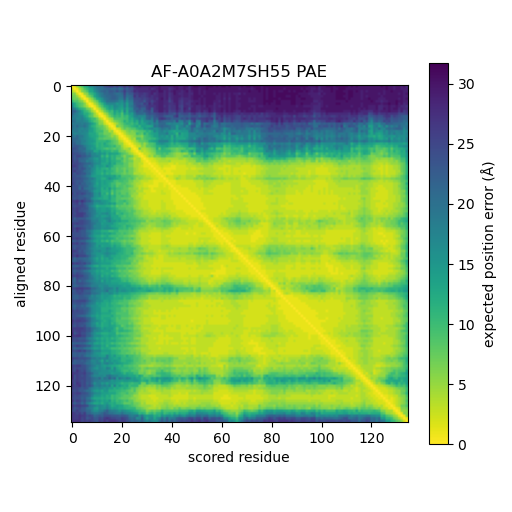3.010 5.190 -17.167 1.00 90.50 85 PRO A CA 1
ATOM 689 C C . PRO A 1 85 ? -3.844 3.911 -17.315 1.00 90.50 85 PRO A C 1
ATOM 691 O O . PRO A 1 85 ? -4.829 3.750 -16.593 1.00 90.50 85 PRO A O 1
ATOM 694 N N . GLN A 1 86 ? -3.500 3.015 -18.247 1.00 91.88 86 GLN A N 1
ATOM 695 C CA . GLN A 1 86 ? -4.200 1.735 -18.387 1.00 91.88 86 GLN A CA 1
ATOM 696 C C . GLN A 1 86 ? -3.842 0.825 -17.217 1.00 91.88 86 GLN A C 1
ATOM 698 O O . GLN A 1 86 ? -4.732 0.300 -16.549 1.00 91.88 86 GLN A O 1
ATOM 703 N N . TYR A 1 87 ? -2.551 0.738 -16.909 1.00 92.31 87 TYR A N 1
ATOM 704 C CA . TYR A 1 87 ? -2.052 -0.064 -15.802 1.00 92.31 87 TYR A CA 1
ATOM 705 C C . TYR A 1 87 ? -2.515 0.453 -14.432 1.00 92.31 87 TYR A C 1
ATOM 707 O O . TYR A 1 87 ? -2.929 -0.327 -13.578 1.00 92.31 87 TYR A O 1
ATOM 715 N N . GLN A 1 88 ? -2.566 1.775 -14.233 1.00 93.19 88 GLN A N 1
ATOM 716 C CA . GLN A 1 88 ? -3.132 2.355 -13.008 1.00 93.19 88 GLN A CA 1
ATOM 717 C C . GLN A 1 88 ? -4.608 1.967 -12.804 1.00 93.19 88 GLN A C 1
ATOM 719 O O . GLN A 1 88 ? -5.020 1.662 -11.684 1.00 93.19 88 GLN A O 1
ATOM 724 N N . ARG A 1 89 ? -5.409 1.936 -13.879 1.00 94.00 89 ARG A N 1
ATOM 725 C CA . ARG A 1 89 ? -6.811 1.485 -13.818 1.00 94.00 89 ARG A CA 1
ATOM 726 C C . ARG A 1 89 ? -6.924 -0.010 -13.534 1.00 94.00 89 ARG A C 1
ATOM 728 O O . ARG A 1 89 ? -7.808 -0.405 -12.781 1.00 94.00 89 ARG A O 1
ATOM 735 N N . GLU A 1 90 ? -6.041 -0.821 -14.108 1.00 93.81 90 GLU A N 1
ATOM 736 C CA . GLU A 1 90 ? -5.987 -2.267 -13.872 1.00 93.81 90 GLU A CA 1
ATOM 737 C C . GLU A 1 90 ? -5.654 -2.588 -12.408 1.00 93.81 90 GLU A C 1
ATOM 739 O O . GLU A 1 90 ? -6.378 -3.356 -11.768 1.00 93.81 90 GLU A O 1
ATOM 744 N N . ILE A 1 91 ? -4.628 -1.937 -11.844 1.00 94.00 91 ILE A N 1
ATOM 745 C CA . ILE A 1 91 ? -4.272 -2.074 -10.424 1.00 94.00 91 ILE A CA 1
ATOM 746 C C . ILE A 1 91 ? -5.448 -1.660 -9.543 1.00 94.00 91 ILE A C 1
ATOM 748 O O . ILE A 1 91 ? -5.839 -2.405 -8.644 1.00 94.00 91 ILE A O 1
ATOM 752 N N . LYS A 1 92 ? -6.038 -0.491 -9.821 1.00 95.44 92 LYS A N 1
ATOM 753 C CA . LYS A 1 92 ? -7.185 0.018 -9.065 1.00 95.44 92 LYS A CA 1
ATOM 754 C C . LYS A 1 92 ? -8.351 -0.968 -9.090 1.00 95.44 92 LYS A C 1
ATOM 756 O O . LYS A 1 92 ? -8.829 -1.362 -8.033 1.00 95.44 92 LYS A O 1
ATOM 761 N N . SER A 1 93 ? -8.754 -1.432 -10.272 1.00 95.19 93 SER A N 1
ATOM 762 C CA . SER A 1 93 ? -9.853 -2.392 -10.415 1.00 95.19 93 SER A CA 1
ATOM 763 C C . SER A 1 93 ? -9.565 -3.717 -9.706 1.00 95.19 93 SER A C 1
ATOM 765 O O . SER A 1 93 ? -10.479 -4.323 -9.148 1.00 95.19 93 SER A O 1
ATOM 767 N N . THR A 1 94 ? -8.314 -4.181 -9.729 1.00 94.94 94 THR A N 1
ATOM 768 C CA . THR A 1 94 ? -7.911 -5.429 -9.068 1.00 94.94 94 THR A CA 1
ATOM 769 C C . THR A 1 94 ? -7.977 -5.290 -7.549 1.00 94.94 94 THR A C 1
ATOM 771 O O . THR A 1 94 ? -8.530 -6.163 -6.877 1.00 94.94 94 THR A O 1
ATOM 774 N N . LEU A 1 95 ? -7.477 -4.175 -7.007 1.00 94.50 95 LEU A N 1
ATOM 775 C CA . LEU A 1 95 ? -7.529 -3.878 -5.575 1.00 94.50 95 LEU A CA 1
ATOM 776 C C . LEU A 1 95 ? -8.967 -3.686 -5.086 1.00 94.50 95 LEU A C 1
ATOM 778 O O . LEU A 1 95 ? -9.338 -4.292 -4.085 1.00 94.50 95 LEU A O 1
ATOM 782 N N . GLU A 1 96 ? -9.790 -2.916 -5.799 1.00 95.19 96 GLU A N 1
ATOM 783 C CA . GLU A 1 96 ? -11.197 -2.696 -5.434 1.00 95.19 96 GLU A CA 1
ATOM 784 C C . GLU A 1 96 ? -12.008 -3.998 -5.476 1.00 95.19 96 GLU A C 1
ATOM 786 O O . GLU A 1 96 ? -12.804 -4.257 -4.576 1.00 95.19 96 GLU A O 1
ATOM 791 N N . SER A 1 97 ? -11.765 -4.860 -6.470 1.00 95.19 97 SER A N 1
ATOM 792 C CA . SER A 1 97 ? -12.439 -6.160 -6.596 1.00 95.19 97 SER A CA 1
ATOM 793 C C . SER A 1 97 ? -12.056 -7.133 -5.475 1.00 95.19 97 SER A C 1
ATOM 795 O O . SER A 1 97 ? -12.913 -7.814 -4.916 1.00 95.19 97 SER A O 1
ATOM 797 N N . ARG A 1 98 ? -10.770 -7.191 -5.105 1.00 94.81 98 ARG A N 1
ATOM 798 C CA . ARG A 1 98 ? -10.268 -8.119 -4.076 1.00 94.81 98 ARG A CA 1
ATOM 799 C C . ARG A 1 98 ? -10.518 -7.629 -2.651 1.00 94.81 98 ARG A C 1
ATOM 801 O O . ARG A 1 98 ? -10.802 -8.440 -1.772 1.00 94.81 98 ARG A O 1
ATOM 808 N N . LEU A 1 99 ? -10.380 -6.325 -2.408 1.00 92.44 99 LEU A N 1
ATOM 809 C CA . LEU A 1 99 ? -10.581 -5.726 -1.088 1.00 92.44 99 LEU A CA 1
ATOM 810 C C . LEU A 1 99 ? -12.036 -5.316 -0.844 1.00 92.44 99 LEU A C 1
ATOM 812 O O . LEU A 1 99 ? -12.392 -5.103 0.312 1.00 92.44 99 LEU A O 1
ATOM 816 N N . GLU A 1 100 ? -12.881 -5.237 -1.876 1.00 93.44 100 GLU A N 1
ATOM 817 C CA . GLU A 1 100 ? -14.297 -4.830 -1.793 1.00 93.44 100 GLU A CA 1
ATOM 818 C C . GLU A 1 100 ? -14.497 -3.451 -1.133 1.00 93.44 100 GLU A C 1
ATOM 820 O O . GLU A 1 100 ? -15.513 -3.177 -0.496 1.00 93.44 100 GLU A O 1
ATOM 825 N N . ILE A 1 101 ? -13.501 -2.576 -1.264 1.00 93.69 101 ILE A N 1
ATOM 826 C CA . ILE A 1 101 ? -13.504 -1.198 -0.766 1.00 93.69 101 ILE A CA 1
ATOM 827 C C . ILE A 1 101 ? -13.024 -0.271 -1.882 1.00 93.69 101 ILE A C 1
ATOM 829 O O . ILE A 1 101 ? -12.277 -0.714 -2.752 1.00 93.69 101 ILE A O 1
ATOM 833 N N . PRO A 1 102 ? -13.425 1.008 -1.881 1.00 94.12 102 PRO A N 1
ATOM 834 C CA . PRO A 1 102 ? -12.890 1.977 -2.825 1.00 94.12 102 PRO A CA 1
ATOM 835 C C . PRO A 1 102 ? -11.419 2.267 -2.517 1.00 94.12 102 PRO A C 1
ATOM 837 O O . PRO A 1 102 ? -11.033 2.458 -1.356 1.00 94.12 102 PRO A O 1
ATOM 840 N N . VAL A 1 103 ? -10.612 2.340 -3.570 1.00 95.31 103 VAL A N 1
ATOM 841 C CA . VAL A 1 103 ? -9.166 2.550 -3.463 1.00 95.31 103 VAL A CA 1
ATOM 842 C C . VAL A 1 103 ? -8.744 3.686 -4.390 1.00 95.31 103 VAL A C 1
ATOM 844 O O . VAL A 1 103 ? -9.127 3.729 -5.565 1.00 95.31 103 VAL A O 1
ATOM 847 N N . ASP A 1 104 ? -7.930 4.598 -3.869 1.00 94.94 104 ASP A N 1
ATOM 848 C CA . ASP A 1 104 ? -7.167 5.533 -4.683 1.00 94.94 104 ASP A CA 1
ATOM 849 C C . ASP A 1 104 ? -5.735 5.034 -4.836 1.00 94.94 104 ASP A C 1
ATOM 851 O O . ASP A 1 104 ? -5.056 4.747 -3.850 1.00 94.94 104 ASP A O 1
ATOM 855 N N . VAL A 1 105 ? -5.292 4.891 -6.083 1.00 95.12 105 VAL A N 1
ATOM 856 C CA . VAL A 1 105 ? -3.987 4.310 -6.406 1.00 95.12 105 VAL A CA 1
ATOM 857 C C . VAL A 1 105 ? -3.176 5.308 -7.207 1.00 95.12 105 VAL A C 1
ATOM 859 O O . VAL A 1 105 ? -3.558 5.678 -8.318 1.00 95.12 105 VAL A O 1
ATOM 862 N N . GLU A 1 106 ? -2.007 5.653 -6.685 1.00 94.44 106 GLU A N 1
ATOM 863 C CA . GLU A 1 106 ? -0.961 6.394 -7.377 1.00 94.44 106 GLU A CA 1
ATOM 864 C C . GLU A 1 106 ? 0.168 5.426 -7.759 1.00 94.44 106 GLU A C 1
ATOM 866 O O . GLU A 1 106 ? 0.811 4.816 -6.900 1.00 94.44 106 GLU A O 1
ATOM 871 N N . VAL A 1 107 ? 0.417 5.262 -9.060 1.00 93.56 107 VAL A N 1
ATOM 872 C CA . VAL A 1 107 ? 1.518 4.418 -9.543 1.00 93.56 107 VAL A CA 1
ATOM 873 C C . VAL A 1 107 ? 2.772 5.272 -9.687 1.00 93.56 107 VAL A C 1
ATOM 875 O O . VAL A 1 107 ? 2.769 6.273 -10.403 1.00 93.56 107 VAL A O 1
ATOM 878 N N . VAL A 1 108 ? 3.848 4.862 -9.021 1.00 93.25 108 VAL A N 1
ATOM 879 C CA . VAL A 1 108 ? 5.130 5.578 -8.975 1.00 93.25 108 VAL A CA 1
ATOM 880 C C . VAL A 1 108 ? 6.267 4.715 -9.522 1.00 93.25 108 VAL A C 1
ATOM 882 O O . VAL A 1 108 ? 6.172 3.488 -9.589 1.00 93.25 108 VAL A O 1
ATOM 885 N N . SER A 1 109 ? 7.353 5.352 -9.960 1.00 91.12 109 SER A N 1
ATOM 886 C CA . SER A 1 109 ? 8.531 4.637 -10.456 1.00 91.12 109 SER A CA 1
ATOM 887 C C . SER A 1 109 ? 9.2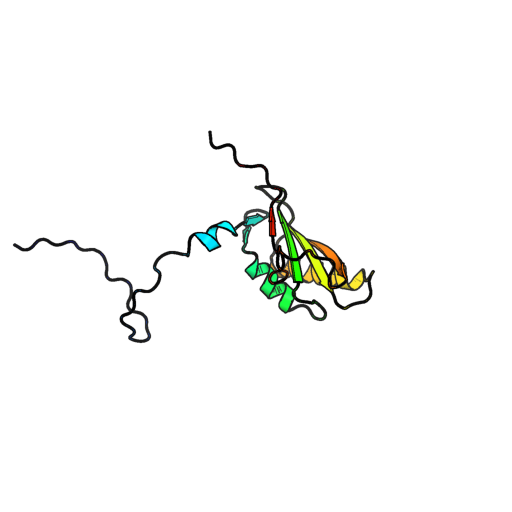44 3.908 -9.320 1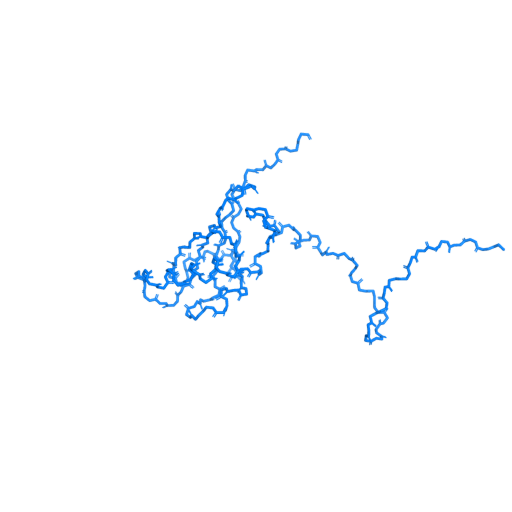.00 91.12 109 SER A C 1
ATOM 889 O O . SER A 1 109 ? 9.273 4.399 -8.190 1.00 91.12 109 SER A O 1
ATOM 891 N N . ALA A 1 110 ? 9.865 2.770 -9.627 1.00 89.25 110 ALA A N 1
ATOM 892 C CA . ALA A 1 110 ? 10.702 2.043 -8.677 1.00 89.25 110 ALA A CA 1
ATOM 893 C C . ALA A 1 110 ? 11.744 2.953 -7.988 1.00 89.25 110 ALA A C 1
ATOM 895 O O . ALA A 1 110 ? 12.434 3.731 -8.652 1.00 89.25 110 ALA A O 1
ATOM 896 N N . GLY A 1 111 ? 11.859 2.845 -6.661 1.00 85.88 111 GLY A N 1
ATOM 897 C CA . GLY A 1 111 ? 12.788 3.632 -5.839 1.00 85.88 111 GLY A CA 1
ATOM 898 C C . GLY A 1 111 ? 12.286 5.017 -5.409 1.00 85.88 111 GLY A C 1
ATOM 899 O O . GLY A 1 111 ? 13.068 5.800 -4.869 1.00 85.88 111 GLY A O 1
ATOM 900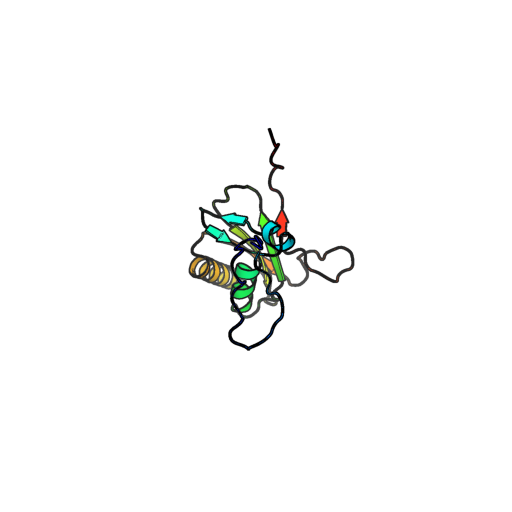 N N . THR A 1 112 ? 11.008 5.336 -5.632 1.00 89.00 112 THR A N 1
ATOM 901 C CA . THR A 1 112 ? 10.402 6.612 -5.202 1.00 89.00 112 THR A CA 1
ATOM 902 C C . THR A 1 112 ? 9.965 6.566 -3.737 1.00 89.00 112 THR A C 1
ATOM 904 O O . THR A 1 112 ? 9.993 7.585 -3.043 1.00 89.00 112 THR A O 1
ATOM 907 N N . ILE A 1 113 ? 9.541 5.398 -3.247 1.00 89.19 113 ILE A N 1
ATOM 908 C CA . ILE A 1 113 ? 9.022 5.240 -1.890 1.00 89.19 113 ILE A CA 1
ATOM 909 C C . ILE A 1 113 ? 10.194 5.245 -0.893 1.00 89.19 113 ILE A C 1
ATOM 911 O O . ILE A 1 113 ? 11.144 4.472 -1.039 1.00 89.19 113 ILE A O 1
ATOM 915 N N . PRO A 1 114 ? 10.150 6.098 0.151 1.00 86.31 114 PRO A N 1
ATOM 916 C CA . PRO A 1 114 ? 11.263 6.242 1.075 1.00 86.31 114 PRO A CA 1
ATOM 917 C C . PRO A 1 114 ? 11.483 4.977 1.908 1.00 86.31 114 PRO A C 1
ATOM 919 O O . PRO A 1 114 ? 10.554 4.351 2.434 1.00 86.31 114 PRO A O 1
ATOM 922 N N . MET A 1 115 ? 12.756 4.642 2.093 1.00 86.38 115 MET A N 1
ATOM 923 C CA . MET A 1 115 ? 13.176 3.589 3.008 1.00 86.38 115 MET A CA 1
ATOM 924 C C . MET A 1 115 ? 13.304 4.127 4.437 1.00 86.38 115 MET A C 1
ATOM 926 O O . MET A 1 115 ? 13.595 5.300 4.670 1.00 86.38 115 MET A O 1
ATOM 930 N N . ALA A 1 116 ? 13.113 3.243 5.411 1.00 84.81 116 ALA A N 1
ATOM 931 C CA . ALA A 1 116 ? 13.377 3.510 6.815 1.00 84.81 116 ALA A CA 1
ATOM 932 C C . ALA A 1 116 ? 14.864 3.860 7.039 1.00 84.81 116 ALA A C 1
ATOM 934 O O . ALA A 1 116 ? 15.726 3.402 6.278 1.00 84.81 116 ALA A O 1
ATOM 935 N N . PRO A 1 117 ? 15.194 4.624 8.100 1.00 79.12 117 PRO A N 1
ATOM 936 C CA . PRO A 1 117 ? 16.579 4.950 8.433 1.00 79.12 117 PRO A CA 1
ATOM 937 C C . PRO A 1 117 ? 17.416 3.670 8.551 1.00 79.12 117 PRO A C 1
ATOM 939 O O . PRO A 1 117 ? 17.103 2.792 9.354 1.00 79.12 117 PRO A O 1
ATOM 942 N N . GLY A 1 118 ? 18.455 3.557 7.718 1.00 79.44 118 GLY A N 1
ATOM 943 C CA . GLY A 1 118 ? 19.295 2.361 7.585 1.00 79.44 118 GLY A CA 1
ATOM 944 C C . GLY A 1 118 ? 19.017 1.494 6.348 1.00 79.44 118 GLY A C 1
ATOM 945 O O . GLY A 1 118 ? 19.698 0.489 6.173 1.00 79.44 118 GLY A O 1
ATOM 946 N N . GLY A 1 119 ? 18.040 1.840 5.499 1.00 76.50 119 GLY A N 1
ATOM 947 C CA . GLY A 1 119 ? 17.866 1.254 4.158 1.00 76.50 119 GLY A CA 1
ATOM 948 C C . GLY A 1 119 ? 17.454 -0.223 4.117 1.00 76.50 119 GLY A C 1
ATOM 949 O O . GLY A 1 119 ? 17.444 -0.828 3.055 1.00 76.50 119 GLY A O 1
ATOM 950 N N . TYR A 1 120 ? 17.116 -0.829 5.257 1.00 80.44 120 TYR A N 1
ATOM 951 C CA . TYR A 1 120 ? 16.815 -2.264 5.349 1.00 80.44 120 TYR A CA 1
ATOM 952 C C . TYR A 1 120 ? 15.317 -2.585 5.231 1.00 80.44 120 TYR A C 1
ATOM 954 O O . TYR A 1 120 ? 14.949 -3.741 5.028 1.00 80.44 120 TYR A O 1
ATOM 962 N N . LYS A 1 121 ? 14.437 -1.588 5.395 1.00 83.19 121 LYS A N 1
ATOM 963 C CA . LYS A 1 121 ? 12.976 -1.744 5.326 1.00 83.19 121 LYS A CA 1
ATOM 964 C C . LYS A 1 121 ? 12.336 -0.575 4.602 1.00 83.19 121 LYS A C 1
ATOM 966 O O . LYS A 1 121 ? 12.738 0.566 4.793 1.00 83.19 121 LYS A O 1
ATOM 971 N N . VAL A 1 122 ? 11.291 -0.864 3.840 1.00 87.12 122 VAL A N 1
ATOM 972 C CA . VAL A 1 122 ? 10.398 0.150 3.270 1.00 87.12 122 VAL A CA 1
ATOM 973 C C . VAL A 1 122 ? 9.380 0.578 4.326 1.00 87.12 122 VAL A C 1
ATOM 975 O O . VAL A 1 122 ? 8.864 -0.259 5.076 1.00 87.12 122 VAL A O 1
ATOM 978 N N . ILE A 1 123 ? 9.074 1.875 4.383 1.00 87.19 123 ILE A N 1
ATOM 979 C CA . ILE A 1 123 ? 7.981 2.397 5.211 1.00 87.19 123 ILE A CA 1
ATOM 980 C C . ILE A 1 123 ? 6.657 2.135 4.481 1.00 87.19 123 ILE A C 1
ATOM 982 O O . ILE A 1 123 ? 6.249 2.905 3.613 1.00 87.19 123 ILE A O 1
ATOM 986 N N . LYS A 1 124 ? 6.002 1.024 4.842 1.00 90.38 124 LYS A N 1
ATOM 987 C CA . LYS A 1 124 ? 4.734 0.575 4.240 1.00 90.38 124 LYS A CA 1
ATOM 988 C C . LYS A 1 124 ? 3.513 1.370 4.690 1.00 90.38 124 LYS A C 1
ATOM 990 O O . LYS A 1 124 ? 2.537 1.416 3.959 1.00 90.38 124 LYS A O 1
ATOM 995 N N . VAL A 1 125 ? 3.535 1.948 5.889 1.00 91.38 125 VAL A N 1
ATOM 996 C CA . VAL A 1 125 ? 2.392 2.671 6.462 1.00 91.38 125 VAL A CA 1
ATOM 997 C C . VAL A 1 125 ? 2.856 4.047 6.904 1.00 91.38 125 VAL A C 1
ATOM 999 O O . VAL A 1 125 ? 3.775 4.162 7.718 1.00 91.38 125 VAL A O 1
ATOM 1002 N N . VAL A 1 126 ? 2.212 5.080 6.374 1.00 92.00 126 VAL A N 1
ATOM 1003 C CA . VAL A 1 126 ? 2.370 6.470 6.792 1.00 92.00 126 VAL A CA 1
ATOM 1004 C C . VAL A 1 126 ? 1.095 6.875 7.516 1.00 92.00 126 VAL A C 1
ATOM 1006 O O . VAL A 1 126 ? 0.046 7.061 6.906 1.00 92.00 126 VAL A O 1
ATOM 1009 N N . ASP A 1 127 ? 1.193 6.976 8.839 1.00 90.62 127 ASP A N 1
ATOM 1010 C CA . ASP A 1 127 ? 0.072 7.343 9.698 1.00 90.62 127 ASP A CA 1
ATOM 1011 C C . ASP A 1 127 ? 0.038 8.861 9.912 1.00 90.62 127 ASP A C 1
ATOM 1013 O O . ASP A 1 127 ? 0.896 9.421 10.600 1.00 90.62 127 ASP A O 1
ATOM 1017 N N . LYS A 1 128 ? -0.943 9.524 9.298 1.00 91.12 128 LYS A N 1
ATOM 1018 C CA . LYS A 1 128 ? -1.233 10.957 9.447 1.00 91.12 128 LYS A CA 1
ATOM 1019 C C . LYS A 1 128 ? -2.474 11.208 10.307 1.00 91.12 128 LYS A C 1
ATOM 1021 O O . LYS A 1 128 ? -2.888 12.359 10.453 1.00 91.12 128 LYS A O 1
ATOM 1026 N N . ARG A 1 129 ? -3.063 10.160 10.896 1.00 88.25 129 ARG A N 1
ATOM 1027 C CA . ARG A 1 129 ? -4.292 10.273 11.687 1.00 88.25 129 ARG A CA 1
ATOM 1028 C C . ARG A 1 129 ? -4.083 11.211 12.879 1.00 88.25 129 ARG A C 1
ATOM 1030 O O . ARG A 1 129 ? -3.019 11.193 13.511 1.00 88.25 129 ARG A O 1
ATOM 1037 N N . PRO A 1 130 ? -5.105 11.995 13.266 1.00 87.81 130 PRO A N 1
ATOM 1038 C CA . PRO A 1 130 ? -5.024 12.800 14.475 1.00 87.81 130 PRO A CA 1
ATOM 1039 C C . PRO A 1 130 ? -4.859 11.882 15.690 1.00 87.81 130 PRO A C 1
ATOM 1041 O O . PRO A 1 130 ? -5.544 10.861 15.814 1.00 87.81 130 PRO A O 1
ATOM 1044 N N . LYS A 1 131 ? -3.961 12.243 16.616 1.00 82.50 131 LYS A N 1
ATOM 1045 C CA . LYS A 1 131 ? -3.817 11.507 17.880 1.00 82.50 131 LYS A CA 1
ATOM 1046 C C . LYS A 1 131 ? -5.171 11.501 18.586 1.00 82.50 131 LYS A C 1
ATOM 1048 O O . LYS A 1 131 ? -5.740 12.564 18.816 1.00 82.50 131 LYS A O 1
ATOM 1053 N N . LYS A 1 132 ? -5.682 10.317 18.942 1.00 73.38 132 LYS A N 1
ATOM 1054 C CA . LYS A 1 132 ? -6.860 10.226 19.811 1.00 73.38 132 LYS A CA 1
ATOM 1055 C C . LYS A 1 132 ? -6.494 10.873 21.143 1.00 73.38 132 LYS A C 1
ATOM 1057 O O . LYS A 1 132 ? -5.706 10.309 21.900 1.00 73.38 132 LYS A O 1
ATOM 1062 N N . THR A 1 133 ? -7.028 12.060 21.405 1.00 66.50 133 THR A N 1
ATOM 1063 C CA . THR A 1 133 ? -6.993 12.654 22.739 1.00 66.50 133 THR A CA 1
ATOM 1064 C C . THR A 1 133 ? -7.825 11.746 23.631 1.00 66.50 133 THR A C 1
ATOM 1066 O O . THR A 1 133 ? -9.045 11.698 23.503 1.00 66.50 133 THR A O 1
ATOM 1069 N N . SER A 1 134 ? -7.165 10.954 24.470 1.00 56.50 134 SER A N 1
ATOM 1070 C CA . SER A 1 134 ? -7.835 10.214 25.532 1.00 56.50 134 SER A CA 1
ATOM 1071 C C . SER A 1 134 ? -8.404 11.234 26.518 1.00 56.50 134 SER A C 1
ATOM 1073 O O . SER A 1 134 ? -7.625 11.890 27.213 1.00 56.50 134 SER A O 1
ATOM 1075 N N . LEU A 1 135 ? -9.725 11.409 26.506 1.00 48.12 135 LEU A N 1
ATOM 1076 C CA . LEU A 1 135 ? -10.472 12.044 27.593 1.00 48.12 135 LEU A CA 1
ATOM 1077 C C . LEU A 1 135 ? -10.577 11.078 28.777 1.00 48.12 135 LEU A C 1
ATOM 1079 O O . LEU A 1 135 ? -10.723 9.860 28.516 1.00 48.12 135 LEU A O 1
#

Radius of gyration: 20.42 Å; Cα contacts (8 Å, |Δi|>4): 177; chains: 1; bounding box: 36×47×68 Å

Solvent-accessible surface area (backbone atoms only — not comparable to full-atom values): 8619 Å² total; per-residue (Å²): 142,84,91,77,77,97,68,82,80,74,81,75,52,96,81,76,55,91,68,88,69,84,90,63,82,62,71,75,65,62,69,59,54,46,46,46,74,87,44,80,44,45,69,62,65,55,48,59,55,46,64,71,44,83,64,47,70,76,48,49,33,37,53,38,65,52,78,81,22,77,57,46,42,36,38,38,26,24,79,62,78,77,91,48,72,67,58,43,50,52,53,35,54,51,50,25,67,75,68,73,45,57,58,46,68,46,78,42,55,69,87,68,75,62,57,38,97,85,70,82,44,72,52,44,68,47,81,60,44,78,80,80,78,84,126

Nearest PDB structures (foldseek):
  3pbk-assembly1_A  TM=7.361E-01  e=5.848E-04  Escherichia coli O6
  5icr-assembly1_A  TM=7.600E-01  e=1.857E-03  Mycolicibacterium smegmatis MC2 155
  5icr-assembly2_B  TM=7.966E-01  e=4.562E-03  Mycolicibacterium smegmatis MC2 155
  6yef-assembly1_c  TM=6.844E-01  e=2.604E-01  Staphylococcus aureus subsp. aureus NCTC 8325
  9axv-assembly1_AK  TM=4.561E-01  e=2.627E+00  Schizosaccharomyces pombe

Foldseek 3Di:
DDDDDDDDPDDDPPVNDPDDDPPDPDVVQVVQWADEQNDIDHLVLVLVLQVVQPFWPSAKAWEAAERHHQETEMETEGCDDPDDVVSQVVSQVSCCVSVVGHYDYDYDYPPPFDADPPNPGTHRYDYNYDPPPDD

Secondary structure (DSSP, 8-state):
-------PPPPPPTT---S---SS--HHHHTT-EEETTEEE-HHHHHHHHHHSTTEEEEEEEEE--SSBSSEEEEEEESSPSP-HHHHHHHHHHHHHHH-S-EEEEEEETT-SPBPTTSSSB--EEE-PPP----

Sequence (135 aa):
MCLRTRSRPSRVPICGRTLKTWLKPIPGRLKDIFNVKGKELMPWDVEVIIGDIPDTTLIYQLILDSWDMEMLELKVETVRKLPDPQYQREIKSTLESRLEIPVDVEVVSAGTIPMAPGGYKVIKVVDKRPKKTSL

Mean predicted aligned error: 9.67 Å